Protein AF-A0A7Z9A4S1-F1 (afdb_monomer_lite)

pLDDT: mean 94.73, std 6.08, range [59.31, 97.69]

Structure (mmCIF, N/CA/C/O backbone):
data_AF-A0A7Z9A4S1-F1
#
_entry.id   AF-A0A7Z9A4S1-F1
#
loop_
_atom_site.group_PDB
_atom_site.id
_atom_site.type_symbol
_atom_site.label_atom_id
_atom_site.label_alt_id
_atom_site.label_comp_id
_atom_site.label_asym_id
_atom_site.label_entity_id
_atom_site.label_seq_id
_atom_site.pdbx_PDB_ins_code
_atom_site.Cartn_x
_atom_site.Car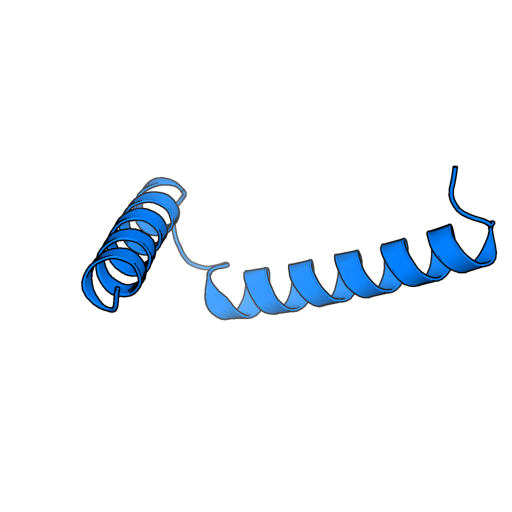tn_y
_atom_site.Cartn_z
_atom_site.occupancy
_atom_site.B_iso_or_equiv
_atom_site.auth_seq_id
_atom_site.auth_comp_id
_atom_site.auth_asym_id
_atom_site.auth_atom_id
_atom_site.pdbx_PDB_model_num
ATOM 1 N N . MET A 1 1 ? 9.540 -11.616 -19.007 1.00 78.88 1 MET A N 1
ATOM 2 C CA . MET A 1 1 ? 10.427 -10.501 -18.612 1.00 78.88 1 MET A CA 1
ATOM 3 C C . MET A 1 1 ? 9.972 -9.255 -19.345 1.00 78.88 1 MET A C 1
ATOM 5 O O . MET A 1 1 ? 9.492 -9.393 -20.467 1.00 78.88 1 MET A O 1
ATOM 9 N N . LEU A 1 2 ? 10.054 -8.086 -18.711 1.00 89.69 2 LEU A N 1
ATOM 10 C CA . LEU A 1 2 ? 9.765 -6.818 -19.381 1.00 89.69 2 LEU A CA 1
ATOM 11 C C . LEU A 1 2 ? 10.909 -6.474 -20.342 1.00 89.69 2 LEU A C 1
ATOM 13 O O . LEU A 1 2 ? 12.019 -6.983 -20.214 1.00 89.69 2 LEU A O 1
ATOM 17 N N . THR A 1 3 ? 10.631 -5.626 -21.328 1.00 97.06 3 THR A N 1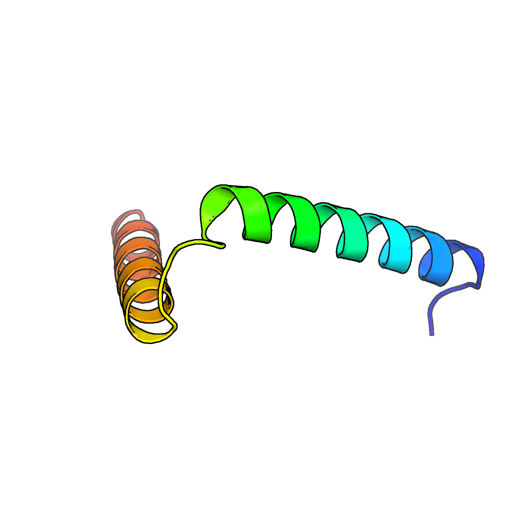
ATOM 18 C CA . THR A 1 3 ? 11.701 -4.997 -22.108 1.00 97.06 3 THR A CA 1
ATOM 19 C C . THR A 1 3 ? 12.458 -4.007 -21.213 1.00 97.06 3 THR A C 1
ATOM 21 O O . THR A 1 3 ? 11.878 -3.524 -20.239 1.00 97.06 3 THR A O 1
ATOM 24 N N . PRO A 1 4 ? 13.697 -3.609 -21.556 1.00 96.12 4 PRO A N 1
ATOM 25 C CA . PRO A 1 4 ? 14.419 -2.579 -20.801 1.00 96.12 4 PRO A CA 1
ATOM 26 C C . PRO A 1 4 ? 13.619 -1.275 -20.630 1.00 96.12 4 PRO A C 1
ATOM 28 O O . PRO A 1 4 ? 13.647 -0.637 -19.582 1.00 96.12 4 PRO A O 1
ATOM 31 N N . GLN A 1 5 ? 12.835 -0.904 -21.646 1.00 96.31 5 GLN A N 1
ATOM 32 C CA . GLN A 1 5 ? 11.922 0.241 -21.589 1.00 96.31 5 GLN A CA 1
ATOM 33 C C . GLN A 1 5 ? 10.765 -0.000 -20.608 1.00 96.31 5 GLN A C 1
ATOM 35 O O . GLN A 1 5 ? 10.404 0.892 -19.844 1.00 96.31 5 GLN A O 1
ATOM 40 N N . GLY A 1 6 ? 10.207 -1.214 -20.590 1.00 97.19 6 GLY A N 1
ATOM 41 C CA . GLY A 1 6 ? 9.181 -1.609 -19.627 1.00 97.19 6 GLY A CA 1
ATOM 42 C C . GLY A 1 6 ? 9.688 -1.595 -18.184 1.00 97.19 6 GLY A C 1
ATOM 43 O O . GLY A 1 6 ? 8.977 -1.133 -17.296 1.00 97.19 6 GLY A O 1
ATOM 44 N N . GLU A 1 7 ? 10.927 -2.028 -17.946 1.00 97.69 7 GLU A N 1
ATOM 45 C CA . GLU A 1 7 ? 11.567 -1.951 -16.626 1.00 97.69 7 GLU A CA 1
ATOM 46 C C . GLU A 1 7 ? 11.753 -0.499 -16.174 1.00 97.69 7 GLU A C 1
ATOM 48 O O . GLU A 1 7 ? 11.440 -0.160 -15.032 1.00 97.69 7 GLU A O 1
ATOM 53 N N . GLN A 1 8 ? 12.182 0.383 -17.081 1.00 97.00 8 GLN A N 1
ATOM 54 C CA . GLN A 1 8 ? 12.339 1.807 -16.787 1.00 97.00 8 GLN A CA 1
ATOM 55 C C . GLN A 1 8 ? 11.002 2.477 -16.443 1.00 97.00 8 GLN A C 1
ATOM 57 O O . GLN A 1 8 ? 10.917 3.226 -15.468 1.00 97.00 8 GLN A O 1
ATOM 62 N N . MET A 1 9 ? 9.947 2.193 -17.212 1.00 97.38 9 MET A N 1
ATOM 63 C CA . MET A 1 9 ? 8.605 2.705 -16.927 1.00 97.38 9 MET A CA 1
ATOM 64 C C . MET A 1 9 ? 8.077 2.194 -15.584 1.00 97.38 9 MET A C 1
ATOM 66 O O . MET A 1 9 ? 7.531 2.973 -14.803 1.00 97.38 9 MET A O 1
ATOM 70 N N . LEU A 1 10 ? 8.273 0.906 -15.287 1.00 97.19 10 LEU A N 1
ATOM 71 C CA . LEU A 1 10 ? 7.870 0.318 -14.012 1.00 97.19 10 LEU A CA 1
ATOM 72 C C . LEU A 1 10 ? 8.611 0.963 -12.835 1.00 97.19 10 LEU A C 1
ATOM 74 O O . LEU A 1 10 ? 7.985 1.272 -11.820 1.00 97.19 10 LEU A O 1
ATOM 78 N N . ALA A 1 11 ? 9.915 1.212 -12.972 1.00 97.19 11 ALA A N 1
ATOM 79 C CA . ALA A 1 11 ? 10.705 1.879 -11.942 1.00 97.19 11 ALA A CA 1
ATOM 80 C C . ALA A 1 11 ? 10.191 3.302 -11.668 1.00 97.19 11 ALA A C 1
ATOM 82 O O . ALA A 1 11 ? 10.009 3.675 -10.508 1.00 97.19 11 ALA A O 1
ATOM 83 N N . GLN A 1 12 ? 9.881 4.071 -12.719 1.00 97.19 12 GLN A N 1
ATOM 84 C CA . GLN A 1 12 ? 9.307 5.415 -12.581 1.00 97.19 12 GLN A CA 1
ATOM 85 C C . GLN A 1 12 ? 7.930 5.391 -11.911 1.00 97.19 12 GLN A C 1
ATOM 87 O O . GLN A 1 12 ? 7.681 6.162 -10.984 1.00 97.19 12 GLN A O 1
ATOM 92 N N . ALA A 1 13 ? 7.042 4.494 -12.347 1.00 97.56 13 ALA A N 1
ATOM 93 C CA . ALA A 1 13 ? 5.710 4.356 -11.766 1.00 97.56 13 ALA A CA 1
ATOM 94 C C . ALA A 1 13 ? 5.782 3.964 -10.283 1.00 97.56 13 ALA A C 1
ATOM 96 O O . ALA A 1 13 ? 5.111 4.570 -9.452 1.00 97.56 13 ALA A O 1
ATOM 97 N N . THR A 1 14 ? 6.650 3.008 -9.946 1.00 97.25 14 THR A N 1
ATOM 98 C CA . THR A 1 14 ? 6.870 2.56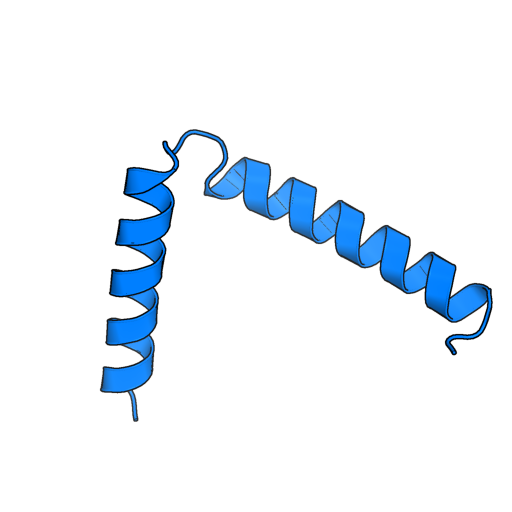0 -8.564 1.00 97.25 14 THR A CA 1
ATOM 99 C C . THR A 1 14 ? 7.411 3.689 -7.689 1.00 97.25 14 THR A C 1
ATOM 101 O O . THR A 1 14 ? 6.950 3.862 -6.563 1.00 97.25 14 THR A O 1
ATOM 104 N N . GLY A 1 15 ? 8.357 4.484 -8.203 1.00 97.44 15 GLY A N 1
ATOM 105 C CA . GLY A 1 15 ? 8.865 5.663 -7.500 1.00 97.44 15 GLY A CA 1
ATOM 106 C C . GLY A 1 15 ? 7.748 6.657 -7.181 1.00 97.44 15 GLY A C 1
ATOM 107 O O . GLY A 1 15 ? 7.573 7.035 -6.026 1.00 97.44 15 GLY A O 1
ATOM 108 N N . ARG A 1 16 ? 6.922 6.991 -8.178 1.00 97.44 16 ARG A N 1
ATOM 109 C CA . ARG A 1 16 ? 5.817 7.941 -8.002 1.00 97.44 16 ARG A CA 1
ATOM 110 C C . ARG A 1 16 ? 4.737 7.436 -7.043 1.00 97.44 16 ARG A C 1
ATOM 112 O O . ARG A 1 16 ? 4.197 8.222 -6.273 1.00 97.44 16 ARG A O 1
ATOM 119 N N . ILE A 1 17 ? 4.433 6.136 -7.062 1.00 96.75 17 ILE A N 1
ATOM 120 C CA . ILE A 1 17 ? 3.509 5.519 -6.095 1.00 96.75 17 ILE A CA 1
ATOM 121 C C . ILE A 1 17 ? 4.049 5.683 -4.673 1.00 96.75 17 ILE A C 1
ATOM 123 O O . ILE A 1 17 ? 3.323 6.166 -3.812 1.00 96.75 17 ILE A O 1
ATOM 127 N N . ARG A 1 18 ? 5.332 5.377 -4.441 1.00 95.62 18 ARG A N 1
ATOM 128 C CA . ARG A 1 18 ? 5.952 5.527 -3.114 1.00 95.62 18 ARG A CA 1
ATOM 129 C C . ARG A 1 18 ? 5.927 6.966 -2.607 1.00 95.62 18 ARG A C 1
ATOM 131 O O . ARG A 1 18 ? 5.698 7.187 -1.423 1.00 95.62 18 ARG A O 1
ATOM 138 N N . GLU A 1 19 ? 6.157 7.945 -3.479 1.00 97.25 19 GLU A N 1
ATOM 139 C CA . GLU A 1 19 ? 6.062 9.365 -3.116 1.00 97.25 19 GLU A CA 1
ATOM 140 C C . GLU A 1 19 ? 4.650 9.737 -2.647 1.00 97.25 19 GLU A C 1
ATOM 142 O O . GLU A 1 19 ? 4.493 10.397 -1.621 1.00 97.25 19 GLU A O 1
ATOM 147 N N . ILE A 1 20 ? 3.626 9.280 -3.371 1.00 95.81 20 ILE A N 1
ATOM 148 C CA . ILE A 1 20 ? 2.220 9.517 -3.023 1.00 95.81 20 ILE A CA 1
ATOM 149 C C . ILE A 1 20 ? 1.863 8.808 -1.713 1.00 95.81 20 ILE A C 1
ATOM 151 O O . ILE A 1 20 ? 1.288 9.430 -0.823 1.00 95.81 20 ILE A O 1
ATOM 155 N N . GLU A 1 21 ? 2.247 7.540 -1.552 1.00 94.38 21 GLU A N 1
ATOM 156 C CA . GLU A 1 21 ? 2.042 6.787 -0.309 1.00 94.38 21 GLU A CA 1
ATOM 157 C C . GLU A 1 21 ? 2.678 7.509 0.882 1.00 94.38 21 GLU A C 1
ATOM 159 O O . GLU A 1 21 ? 2.040 7.681 1.920 1.00 94.38 21 GLU A O 1
ATOM 164 N N . GLN A 1 22 ? 3.903 8.013 0.726 1.00 94.69 22 GLN A N 1
ATOM 165 C CA . GLN A 1 22 ? 4.575 8.754 1.786 1.00 94.69 22 GLN A CA 1
ATO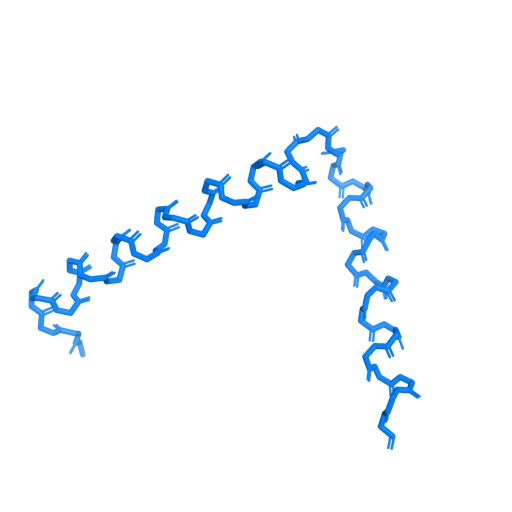M 166 C C . GLN A 1 22 ? 3.852 10.065 2.132 1.00 94.69 22 GLN A C 1
ATOM 168 O O . GLN A 1 22 ? 3.792 10.432 3.303 1.00 94.69 22 GLN A O 1
ATOM 173 N N . GLN A 1 23 ? 3.275 10.764 1.154 1.00 96.19 23 GLN A N 1
ATOM 174 C CA . GLN A 1 23 ? 2.483 11.973 1.409 1.00 96.19 23 GLN A CA 1
ATOM 175 C C . GLN A 1 23 ? 1.146 11.667 2.096 1.00 96.19 23 GLN A C 1
ATOM 177 O O . GLN A 1 23 ? 0.705 12.437 2.945 1.00 96.19 23 GLN A O 1
ATOM 182 N N . MET A 1 24 ? 0.503 10.554 1.738 1.00 93.50 24 MET A N 1
ATOM 183 C CA . MET A 1 24 ? -0.829 10.205 2.235 1.00 93.50 24 MET A CA 1
ATOM 184 C C . MET A 1 24 ? -0.799 9.532 3.608 1.00 93.50 24 MET A C 1
ATOM 186 O O . MET A 1 24 ? -1.613 9.852 4.469 1.00 93.50 24 MET A O 1
ATOM 190 N N . VAL A 1 25 ? 0.119 8.583 3.810 1.00 95.44 25 VAL A N 1
ATOM 191 C CA . VAL A 1 25 ? 0.150 7.707 4.994 1.00 95.44 25 VAL A CA 1
ATOM 192 C C . VAL A 1 25 ? 1.519 7.662 5.678 1.00 95.44 25 VAL A C 1
ATOM 194 O O . VAL A 1 25 ? 1.708 6.917 6.639 1.00 95.44 25 VAL A O 1
ATOM 197 N N . GLY A 1 26 ? 2.484 8.478 5.237 1.00 94.19 26 GLY A N 1
ATOM 198 C CA . GLY A 1 26 ? 3.852 8.485 5.766 1.00 94.19 26 GLY A CA 1
ATOM 199 C C . GLY A 1 26 ? 3.956 8.774 7.264 1.00 94.19 26 GLY A C 1
ATOM 200 O O . GLY A 1 26 ? 4.859 8.256 7.913 1.00 94.19 26 GLY A O 1
ATOM 201 N N . GLY A 1 27 ? 3.025 9.560 7.814 1.00 96.25 27 GLY A N 1
ATOM 202 C CA . GLY A 1 27 ? 2.970 9.898 9.242 1.00 96.25 27 GLY A CA 1
ATOM 203 C C . GLY A 1 27 ? 2.267 8.866 10.129 1.00 96.25 27 GLY A C 1
ATOM 204 O O . GLY A 1 27 ? 2.236 9.049 11.343 1.00 96.25 27 GLY A O 1
ATOM 205 N N . LEU A 1 28 ? 1.690 7.811 9.548 1.00 96.81 28 LEU A N 1
ATOM 206 C CA . LEU A 1 28 ? 1.005 6.758 10.294 1.00 96.81 28 LEU A CA 1
ATOM 207 C C . LEU A 1 28 ? 2.000 5.705 10.780 1.00 96.81 28 LEU A C 1
ATOM 209 O O . LEU A 1 28 ? 2.900 5.310 10.032 1.00 96.81 28 LEU A O 1
ATOM 213 N N . SER A 1 29 ? 1.787 5.209 12.000 1.00 97.00 29 SER A N 1
ATOM 214 C CA . SER A 1 29 ? 2.455 3.999 12.481 1.00 97.00 29 SER A CA 1
ATOM 215 C C . SER A 1 29 ? 2.006 2.769 11.690 1.00 97.00 29 SER A C 1
ATOM 217 O O . SER A 1 29 ? 0.949 2.777 11.055 1.00 97.00 29 SER A O 1
ATOM 219 N N . ASP A 1 30 ? 2.773 1.682 11.762 1.00 95.12 30 ASP A N 1
ATOM 220 C CA . ASP A 1 30 ? 2.427 0.434 11.071 1.00 95.12 30 ASP A CA 1
ATOM 221 C C . ASP A 1 30 ? 1.041 -0.089 11.482 1.00 95.12 30 ASP A C 1
ATOM 223 O O . ASP A 1 30 ? 0.255 -0.503 10.631 1.00 95.12 30 ASP A O 1
ATOM 227 N N . THR A 1 31 ? 0.691 0.017 12.769 1.00 97.56 31 THR A N 1
ATOM 228 C CA . THR A 1 31 ? -0.642 -0.344 13.278 1.00 97.56 31 THR A CA 1
ATOM 229 C C . THR A 1 31 ? -1.739 0.518 12.656 1.00 97.56 31 THR A C 1
ATOM 231 O O . THR A 1 31 ? -2.727 -0.014 12.166 1.00 97.56 31 THR A O 1
ATOM 234 N N . GLN A 1 32 ? -1.548 1.840 12.602 1.00 97.00 32 GLN A N 1
ATOM 235 C CA . GLN A 1 32 ? -2.527 2.756 12.008 1.00 97.00 32 GLN A CA 1
ATOM 236 C C . GLN A 1 32 ? -2.700 2.526 10.502 1.00 97.00 32 GLN A C 1
ATOM 238 O O . GLN A 1 32 ? -3.802 2.670 9.976 1.00 97.00 32 GLN A O 1
ATOM 243 N N . ARG A 1 33 ? -1.625 2.155 9.794 1.00 95.81 33 ARG A N 1
ATOM 244 C CA . ARG A 1 33 ? -1.703 1.779 8.375 1.00 95.81 33 ARG A CA 1
ATOM 245 C C . ARG A 1 33 ? -2.523 0.509 8.180 1.00 95.81 33 ARG A C 1
ATOM 247 O O . ARG A 1 33 ? -3.336 0.469 7.260 1.00 95.81 33 ARG A O 1
ATOM 254 N N . GLN A 1 34 ? -2.333 -0.493 9.039 1.00 96.00 34 GLN A N 1
ATOM 255 C CA . GLN A 1 34 ? -3.108 -1.732 8.987 1.00 96.00 34 GLN A CA 1
ATOM 256 C C . GLN A 1 34 ? -4.593 -1.481 9.278 1.00 96.00 34 GLN A C 1
ATOM 258 O O . GLN A 1 34 ? -5.444 -1.926 8.517 1.00 96.00 34 GLN A O 1
ATOM 263 N N . GLU A 1 35 ? -4.910 -0.699 10.310 1.00 97.31 35 GLU A N 1
ATOM 264 C CA . GLU A 1 35 ? -6.296 -0.331 10.628 1.00 97.31 35 GLU A CA 1
ATOM 265 C C . GLU A 1 35 ? -6.968 0.427 9.472 1.00 97.31 35 GLU A C 1
ATOM 267 O O . GLU A 1 35 ? -8.100 0.123 9.095 1.00 97.31 35 GLU A O 1
ATOM 272 N N . LEU A 1 36 ? -6.263 1.391 8.865 1.00 96.06 36 LEU A N 1
ATOM 273 C CA . LEU A 1 36 ? -6.761 2.120 7.699 1.00 96.06 36 LEU A CA 1
ATOM 274 C C . LEU A 1 36 ? -7.023 1.181 6.513 1.00 96.06 36 LEU A C 1
ATOM 276 O O . LEU A 1 36 ? -8.043 1.313 5.835 1.00 96.06 36 LEU A O 1
ATOM 280 N N . TRP A 1 37 ? -6.115 0.237 6.265 1.00 95.50 37 TRP A N 1
ATOM 281 C CA . TRP A 1 37 ? -6.267 -0.765 5.215 1.00 95.50 37 TRP A CA 1
ATOM 282 C C . TRP A 1 37 ? -7.505 -1.643 5.431 1.00 95.50 37 TRP A C 1
ATOM 284 O O . TRP A 1 37 ? -8.295 -1.832 4.500 1.00 95.50 37 TRP A O 1
ATOM 294 N N . ASP A 1 38 ? -7.705 -2.134 6.653 1.00 97.06 38 ASP A N 1
ATOM 295 C CA . ASP A 1 38 ? -8.836 -2.996 6.998 1.00 97.06 38 ASP A CA 1
ATOM 296 C C . ASP A 1 38 ? -10.170 -2.249 6.821 1.00 97.06 38 ASP A C 1
ATOM 298 O O . ASP A 1 38 ? -11.109 -2.776 6.220 1.00 97.06 38 ASP A O 1
ATOM 302 N N . LEU A 1 39 ? -10.237 -0.983 7.252 1.00 96.81 39 LEU A N 1
ATOM 303 C CA . LEU A 1 39 ? -11.418 -0.130 7.082 1.00 96.81 39 LEU A CA 1
ATOM 304 C C . LEU A 1 39 ? -11.738 0.141 5.606 1.00 96.81 39 LEU A C 1
ATOM 306 O O . LEU A 1 39 ? -12.895 0.038 5.195 1.00 96.81 39 LEU A O 1
ATOM 310 N N . LEU A 1 40 ? -10.732 0.481 4.793 1.00 95.56 40 LEU A N 1
ATOM 311 C CA . LEU A 1 40 ? -10.927 0.719 3.359 1.00 95.56 40 LEU A CA 1
ATOM 312 C C . LEU A 1 40 ? -11.367 -0.555 2.631 1.00 95.56 40 LEU A C 1
ATOM 314 O O . LEU A 1 40 ? -12.244 -0.493 1.769 1.00 95.56 40 LEU A O 1
ATOM 318 N N . THR A 1 41 ? -10.803 -1.703 3.006 1.00 96.56 41 THR A N 1
ATOM 319 C CA . THR A 1 41 ? -11.189 -3.010 2.462 1.00 96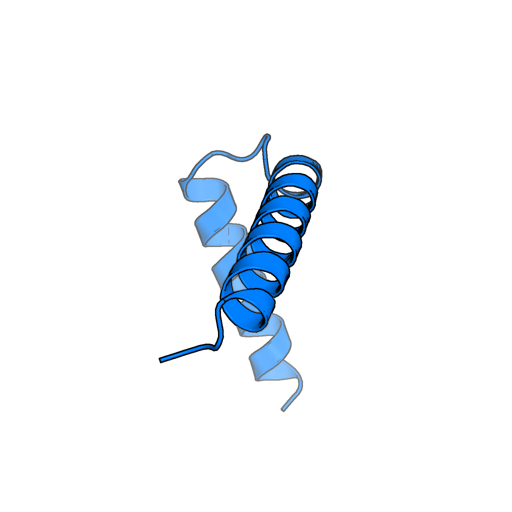.56 41 THR A CA 1
ATOM 320 C C . THR A 1 41 ? -12.652 -3.313 2.772 1.00 96.56 41 THR A C 1
ATOM 322 O O . THR A 1 41 ? -13.420 -3.589 1.851 1.00 96.56 41 THR A O 1
ATOM 325 N N . ALA A 1 42 ? -13.069 -3.160 4.033 1.00 96.19 42 ALA A N 1
ATOM 326 C CA . ALA A 1 42 ? -14.457 -3.364 4.443 1.00 96.19 42 ALA A CA 1
ATOM 327 C C . ALA A 1 42 ? -15.432 -2.435 3.694 1.00 96.19 42 ALA A C 1
ATOM 329 O O . ALA A 1 42 ? -16.498 -2.872 3.259 1.00 96.19 42 ALA A O 1
ATOM 330 N N . CYS A 1 43 ? -15.056 -1.167 3.481 1.00 96.19 43 CYS A N 1
ATOM 331 C CA . CYS A 1 43 ? -15.845 -0.225 2.684 1.00 96.19 43 CYS A CA 1
ATOM 332 C C . CYS A 1 43 ? -16.023 -0.692 1.232 1.00 96.19 43 CYS A C 1
ATOM 334 O O . CYS A 1 43 ? -17.129 -0.628 0.706 1.00 96.19 43 CYS A O 1
ATOM 336 N N . ILE A 1 44 ? -14.957 -1.166 0.578 1.00 95.69 44 ILE A N 1
ATOM 337 C CA . ILE A 1 44 ? -15.015 -1.654 -0.811 1.00 95.69 44 ILE A CA 1
ATOM 338 C C . ILE A 1 44 ? -15.864 -2.923 -0.913 1.00 95.69 44 ILE A C 1
ATOM 340 O O . ILE A 1 44 ? -16.641 -3.076 -1.855 1.00 95.69 44 ILE A O 1
ATOM 344 N N . GLU A 1 45 ? -15.723 -3.838 0.043 1.00 94.62 45 GLU A N 1
ATOM 345 C CA . GLU A 1 45 ? -16.504 -5.073 0.076 1.00 94.62 45 GLU A CA 1
ATOM 346 C C . GLU A 1 45 ? -17.993 -4.811 0.296 1.00 94.62 45 GLU A C 1
ATOM 348 O O . GLU A 1 45 ? -18.810 -5.467 -0.341 1.00 94.62 45 GLU A O 1
ATOM 353 N N . GLY A 1 46 ? -18.346 -3.816 1.113 1.00 88.62 46 GLY A N 1
ATOM 354 C CA . GLY A 1 46 ? -19.735 -3.412 1.342 1.00 88.62 46 GLY A CA 1
ATOM 355 C C . GLY A 1 46 ? -20.402 -2.665 0.178 1.00 88.62 46 GLY A C 1
ATOM 356 O O . GLY A 1 46 ? -21.610 -2.451 0.223 1.00 88.62 46 GLY A O 1
ATOM 357 N N . ILE A 1 47 ? -19.645 -2.251 -0.846 1.00 87.62 47 ILE A N 1
ATOM 358 C CA . ILE A 1 47 ? -20.177 -1.614 -2.068 1.00 87.62 47 ILE A CA 1
ATOM 359 C C . ILE A 1 47 ? -20.613 -2.664 -3.113 1.00 87.62 47 ILE A C 1
ATOM 361 O O . ILE A 1 47 ? -21.327 -2.319 -4.058 1.00 87.62 47 ILE A O 1
ATOM 365 N N . LYS A 1 48 ? -20.193 -3.927 -2.965 1.00 59.31 48 LYS A N 1
ATOM 366 C CA . LYS A 1 48 ? -20.596 -5.035 -3.847 1.00 59.31 48 LYS A CA 1
ATOM 367 C C . LYS A 1 48 ? -22.017 -5.508 -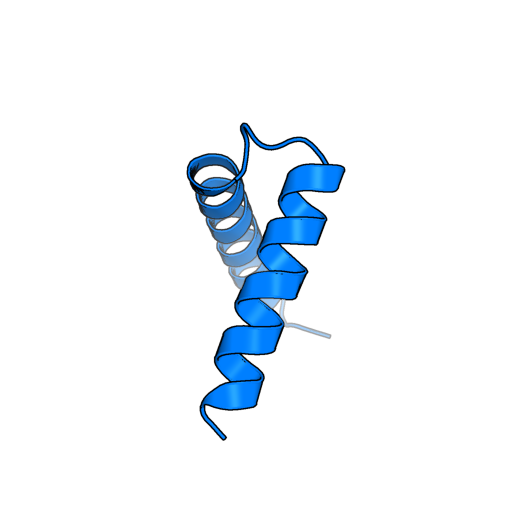3.561 1.00 59.31 48 LYS A C 1
ATOM 369 O O . LYS A 1 48 ? -22.686 -5.873 -4.553 1.00 59.31 48 LYS A O 1
#

Secondary structure (DSSP, 8-state):
---HHHHHHHHHHHHHHHHHHHHHHTTS-HHHHHHHHHHHHHHHHTT-

InterPro domains:
  IPR036388 Winged helix-like DNA-binding domain superfamily [G3DSA:1.10.10.10] (1-47)
  IPR036390 Winged helix DNA-binding domain superfamily [SSF46785] (2-45)

Radius of gyration: 15.19 Å; chains: 1; bounding box: 35×22×35 Å

Sequence (48 aa):
MLTPQGEQMLAQATGRIREIEQQMVGGLSDTQRQELWDLLTACIEGIK

Organism: NCBI:txid172042

Foldseek 3Di:
DDDPVRVVVVVVVVVVVVVVCCVPCVPPDPVRVVVVVVVVVVVVVVVD